Protein AF-Q7RC38-F1 (afdb_monomer_lite)

Structure (mmCIF, N/CA/C/O backbone):
data_AF-Q7RC38-F1
#
_entry.id   AF-Q7RC38-F1
#
loop_
_atom_site.group_PDB
_atom_site.id
_atom_site.type_symbol
_atom_site.label_atom_id
_atom_site.label_alt_id
_atom_site.label_comp_id
_atom_site.label_asym_id
_atom_site.label_entity_id
_atom_site.label_seq_id
_atom_site.pdbx_PDB_ins_code
_atom_site.Cartn_x
_atom_site.Cartn_y
_atom_site.Cartn_z
_atom_site.occupancy
_atom_site.B_iso_or_equiv
_atom_site.auth_seq_id
_atom_site.auth_comp_id
_atom_site.auth_asym_id
_atom_site.auth_atom_id
_atom_site.pdbx_PDB_model_num
ATOM 1 N N . MET A 1 1 ? -0.218 0.747 6.783 1.00 72.75 1 MET A N 1
ATOM 2 C CA . MET A 1 1 ? -1.487 0.120 6.347 1.00 72.75 1 MET A CA 1
ATOM 3 C C . MET A 1 1 ? -1.264 -1.201 5.621 1.00 72.75 1 MET A C 1
ATOM 5 O O . MET A 1 1 ? -1.649 -2.219 6.170 1.00 72.75 1 MET A O 1
ATOM 9 N N . ILE A 1 2 ? -0.561 -1.225 4.482 1.00 73.88 2 ILE A N 1
ATOM 10 C CA . ILE A 1 2 ? -0.362 -2.434 3.651 1.00 73.88 2 ILE A CA 1
ATOM 11 C C . ILE A 1 2 ? 0.163 -3.659 4.441 1.00 73.88 2 ILE A C 1
ATOM 13 O O . ILE A 1 2 ? -0.399 -4.748 4.350 1.00 73.88 2 ILE A O 1
ATOM 17 N N . TRP A 1 3 ? 1.205 -3.489 5.264 1.00 80.12 3 TRP A N 1
ATOM 18 C CA . TRP A 1 3 ? 1.774 -4.586 6.067 1.00 80.12 3 TRP A CA 1
ATOM 19 C C . TRP A 1 3 ? 0.766 -5.218 7.041 1.00 80.12 3 TRP A C 1
ATOM 21 O O . TRP A 1 3 ? 0.734 -6.439 7.190 1.00 80.12 3 TRP A O 1
ATOM 31 N N . LEU A 1 4 ? -0.084 -4.400 7.673 1.00 81.25 4 LEU A N 1
ATOM 32 C CA . LEU A 1 4 ? -1.081 -4.878 8.631 1.00 81.25 4 LEU A CA 1
ATOM 33 C C . LEU A 1 4 ? -2.135 -5.746 7.935 1.00 81.25 4 LEU A C 1
ATOM 35 O O . LEU A 1 4 ? -2.448 -6.818 8.441 1.00 81.25 4 LEU A O 1
ATOM 39 N N . SER A 1 5 ? -2.606 -5.354 6.745 1.00 80.81 5 SER A N 1
ATOM 40 C CA . SER A 1 5 ? -3.524 -6.184 5.948 1.00 80.81 5 SER A CA 1
ATOM 41 C C . SER A 1 5 ? -2.956 -7.565 5.681 1.00 80.81 5 SER A C 1
ATOM 43 O O . SER A 1 5 ? -3.673 -8.550 5.760 1.00 80.81 5 SER A O 1
ATOM 45 N N . CYS A 1 6 ? -1.655 -7.655 5.422 1.00 82.12 6 CYS A N 1
ATOM 46 C CA . CYS A 1 6 ? -1.008 -8.931 5.135 1.00 82.12 6 CYS A CA 1
ATOM 47 C C . CYS A 1 6 ? -0.951 -9.829 6.359 1.00 82.12 6 CYS A C 1
ATOM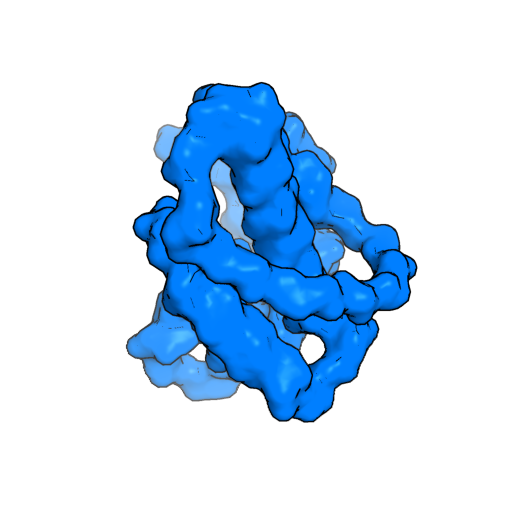 49 O O . CYS A 1 6 ? -1.139 -11.035 6.248 1.00 82.12 6 CYS A O 1
ATOM 51 N N . LYS A 1 7 ? -0.716 -9.242 7.535 1.00 83.88 7 LYS A N 1
ATOM 52 C CA . LYS A 1 7 ? -0.780 -9.973 8.801 1.00 83.88 7 LYS A CA 1
ATOM 53 C C . LYS A 1 7 ? -2.194 -10.452 9.112 1.00 83.88 7 LYS A C 1
ATOM 55 O O . LYS A 1 7 ? -2.339 -11.572 9.588 1.00 83.88 7 LYS A O 1
ATOM 60 N N . LEU A 1 8 ? -3.211 -9.648 8.806 1.00 85.44 8 LEU A N 1
ATOM 61 C CA . LEU A 1 8 ? -4.609 -10.048 8.964 1.00 85.44 8 LEU A CA 1
ATOM 62 C C . LEU A 1 8 ? -5.012 -11.132 7.958 1.00 85.44 8 LEU A C 1
ATOM 64 O O . LEU A 1 8 ? -5.698 -12.064 8.343 1.00 85.44 8 LEU A O 1
ATOM 68 N N . ASN A 1 9 ? -4.520 -11.081 6.716 1.00 84.06 9 ASN A N 1
ATOM 69 C CA . ASN A 1 9 ? -4.795 -12.100 5.694 1.00 84.06 9 ASN A CA 1
ATOM 70 C C . ASN A 1 9 ? -4.201 -13.483 6.031 1.00 84.06 9 ASN A C 1
ATOM 72 O O . ASN A 1 9 ? -4.615 -14.492 5.478 1.00 84.06 9 ASN A O 1
ATOM 76 N N . GLN A 1 10 ? -3.212 -13.541 6.930 1.00 83.69 10 GLN A N 1
ATOM 77 C CA . GLN A 1 10 ? -2.588 -14.792 7.385 1.00 83.69 10 GLN A CA 1
ATOM 78 C C . GLN A 1 10 ? -3.384 -15.505 8.486 1.00 83.69 10 GLN A C 1
ATOM 80 O O . GLN A 1 10 ? -3.024 -16.617 8.867 1.00 83.69 10 GLN A O 1
ATOM 85 N N . LYS A 1 11 ? -4.420 -14.872 9.042 1.00 81.12 11 LYS A N 1
ATOM 86 C CA . LYS A 1 11 ? -5.192 -15.396 10.170 1.00 81.12 11 LYS A CA 1
ATOM 87 C C . LYS A 1 11 ? -6.679 -15.341 9.857 1.00 81.12 11 LYS A C 1
ATOM 89 O O . LYS A 1 11 ? -7.179 -14.364 9.310 1.00 81.12 11 LYS A O 1
ATOM 94 N N . THR A 1 12 ? -7.415 -16.365 10.267 1.00 70.31 12 THR A N 1
ATOM 95 C CA . THR A 1 12 ? -8.875 -16.343 10.217 1.00 70.31 12 THR A CA 1
ATOM 96 C C . THR A 1 12 ? -9.406 -15.419 11.306 1.00 70.31 12 THR A C 1
ATOM 98 O O . THR A 1 12 ? -9.401 -15.743 12.492 1.00 70.31 12 THR A O 1
ATOM 101 N N . HIS A 1 13 ? -9.873 -14.244 10.895 1.00 74.00 13 HIS A N 1
ATOM 102 C CA . HIS A 1 13 ? -10.560 -13.301 11.765 1.00 74.00 13 HIS A CA 1
ATOM 103 C C . HIS A 1 13 ? -12.022 -13.177 11.332 1.00 74.00 13 HIS A C 1
ATOM 105 O O . HIS A 1 13 ? -12.337 -12.514 10.345 1.00 74.00 13 HIS A O 1
ATOM 111 N N . VAL A 1 14 ? -12.926 -13.820 12.077 1.00 77.81 14 VAL A N 1
ATOM 112 C CA . VAL A 1 14 ? -14.365 -13.785 11.782 1.00 77.81 14 VAL A CA 1
ATOM 113 C C . VAL A 1 14 ? -14.867 -12.336 11.808 1.00 77.81 14 VAL A C 1
ATOM 115 O O . VAL A 1 14 ? -14.711 -11.625 12.806 1.00 77.81 14 VAL A O 1
ATOM 118 N N . GLY A 1 15 ? -15.464 -11.905 10.695 1.00 80.44 15 GLY A N 1
ATOM 119 C CA . GLY A 1 15 ? -16.037 -10.567 10.529 1.00 80.44 15 GLY A CA 1
ATOM 120 C C . GLY A 1 15 ? -15.032 -9.455 10.211 1.00 80.44 15 GLY A C 1
ATOM 121 O O . GLY A 1 15 ? -15.407 -8.290 10.293 1.00 80.44 15 GLY A O 1
ATOM 122 N N . ILE A 1 16 ? -13.777 -9.776 9.873 1.00 88.50 16 ILE A N 1
ATOM 123 C CA . ILE A 1 16 ? -12.796 -8.785 9.409 1.00 88.50 16 ILE A CA 1
ATOM 124 C C . ILE A 1 16 ? -12.533 -9.010 7.924 1.00 88.50 16 ILE A C 1
ATOM 126 O O . ILE A 1 16 ? -11.825 -9.938 7.542 1.00 88.50 16 ILE A O 1
ATOM 130 N N . THR A 1 17 ? -13.098 -8.142 7.092 1.00 89.06 17 THR A N 1
ATOM 131 C CA . THR A 1 17 ? -12.951 -8.201 5.630 1.00 89.06 17 THR A CA 1
ATOM 132 C C . THR A 1 17 ? -12.066 -7.078 5.097 1.00 89.06 17 THR A C 1
ATOM 134 O O . THR A 1 17 ? -11.416 -7.230 4.062 1.00 89.06 17 THR A O 1
ATOM 137 N N . THR A 1 18 ? -11.968 -5.975 5.843 1.00 90.00 18 THR A N 1
ATOM 138 C CA . THR A 1 18 ? -11.173 -4.788 5.514 1.00 90.00 18 THR A CA 1
ATOM 139 C C . THR A 1 18 ? -10.298 -4.344 6.692 1.00 90.00 18 THR A C 1
ATOM 141 O O . THR A 1 18 ? -10.495 -4.750 7.842 1.00 90.00 18 THR A O 1
ATOM 144 N N . LEU A 1 19 ? -9.324 -3.460 6.436 1.00 86.75 19 LEU A N 1
ATOM 145 C CA . LEU A 1 19 ? -8.579 -2.805 7.521 1.00 86.75 19 LEU A CA 1
ATOM 146 C C . LEU A 1 19 ? -9.477 -1.909 8.375 1.00 86.75 19 LEU A C 1
ATOM 148 O O . LEU A 1 19 ? -9.211 -1.749 9.566 1.00 86.75 19 LEU A O 1
ATOM 152 N N . LYS A 1 20 ? -10.523 -1.330 7.777 1.00 87.44 20 LYS A N 1
ATOM 153 C CA . LYS A 1 20 ? -11.486 -0.488 8.487 1.00 87.44 20 LYS A CA 1
ATOM 154 C C . LYS A 1 20 ? -12.257 -1.283 9.539 1.00 87.44 20 LYS A C 1
ATOM 156 O O . LYS A 1 20 ? -12.442 -0.774 10.646 1.00 87.44 20 LYS A O 1
ATOM 161 N N . ASP A 1 21 ? -12.636 -2.524 9.234 1.00 89.75 21 ASP A N 1
ATOM 162 C CA . ASP A 1 21 ? -13.307 -3.415 10.190 1.00 89.75 21 ASP A CA 1
ATOM 163 C C . ASP A 1 21 ? -12.409 -3.660 11.407 1.00 89.75 21 ASP A C 1
ATOM 165 O O . ASP A 1 21 ? -12.826 -3.489 12.554 1.00 89.75 21 ASP A O 1
ATOM 169 N N . PHE A 1 22 ? -11.135 -3.985 11.152 1.00 88.12 22 PHE A N 1
ATOM 170 C CA . PHE A 1 22 ? -10.142 -4.196 12.204 1.00 88.12 22 PHE A CA 1
ATOM 171 C C . PHE A 1 22 ? -9.928 -2.932 13.043 1.00 88.1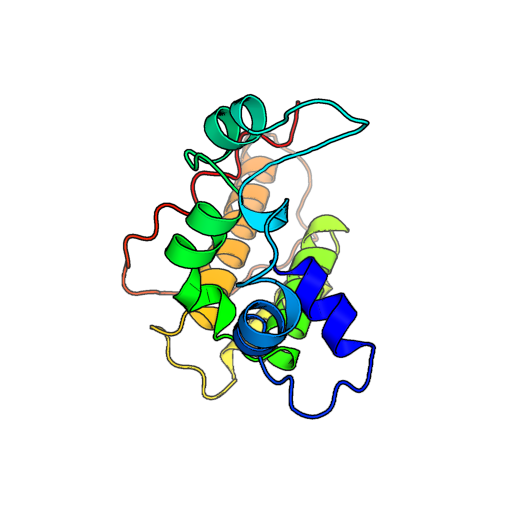2 22 PHE A C 1
ATOM 173 O O . PHE A 1 22 ? -9.983 -2.983 14.272 1.00 88.12 22 PHE A O 1
ATOM 180 N N . TYR A 1 23 ? -9.719 -1.788 12.385 1.00 84.81 23 TYR A N 1
ATOM 181 C CA . TYR A 1 23 ? -9.515 -0.510 13.057 1.00 84.81 23 TYR A CA 1
ATOM 182 C C . TYR A 1 23 ? -10.707 -0.149 13.946 1.00 84.81 23 TYR A C 1
ATOM 184 O O . TYR A 1 23 ? -10.528 0.158 15.122 1.00 84.81 23 TYR A O 1
ATOM 192 N N . THR A 1 24 ? -11.925 -0.240 13.417 1.00 87.56 24 THR A N 1
ATOM 193 C CA . THR A 1 24 ? -13.146 0.122 14.145 1.00 87.56 24 THR A CA 1
ATOM 194 C C . THR A 1 24 ? -13.361 -0.772 15.359 1.00 87.56 24 THR A C 1
ATOM 196 O O . THR A 1 24 ? -13.692 -0.272 16.431 1.00 87.56 24 THR A O 1
ATOM 199 N N . LYS A 1 25 ? -13.138 -2.082 15.209 1.00 88.50 25 LYS A N 1
ATOM 200 C CA . LYS A 1 25 ? -13.406 -3.067 16.260 1.00 88.50 25 LYS A CA 1
ATOM 201 C C . LYS A 1 25 ? -12.354 -3.078 17.369 1.00 88.50 25 LYS A C 1
ATOM 203 O O . LYS A 1 25 ? -12.712 -3.271 18.525 1.00 88.50 25 LYS A O 1
ATOM 208 N N . TYR A 1 26 ? -11.077 -2.880 17.032 1.00 84.94 26 TYR A N 1
ATOM 209 C CA . TYR A 1 26 ? -9.973 -3.106 17.976 1.00 84.94 26 TYR A CA 1
ATOM 210 C C . TYR A 1 26 ? -9.138 -1.863 18.308 1.00 84.94 26 TYR A C 1
ATOM 212 O O . TYR A 1 26 ? -8.439 -1.872 19.318 1.00 84.94 26 TYR A O 1
ATOM 220 N N . ILE A 1 27 ? -9.178 -0.803 17.492 1.00 82.38 27 ILE A N 1
ATOM 221 C CA . ILE A 1 27 ? -8.266 0.349 17.636 1.00 82.38 27 ILE A CA 1
ATOM 222 C C . ILE A 1 27 ? -9.005 1.654 17.937 1.00 82.38 27 ILE A C 1
ATOM 224 O O . ILE A 1 27 ? -8.540 2.423 18.773 1.00 82.38 27 ILE A O 1
ATOM 228 N N . LYS A 1 28 ? -10.138 1.925 17.277 1.00 82.25 28 LYS A N 1
ATOM 229 C CA . LYS A 1 28 ? -10.796 3.245 17.254 1.00 82.25 28 LYS A CA 1
ATOM 230 C C . LYS A 1 28 ? -11.049 3.843 18.642 1.00 82.25 28 LYS A C 1
ATOM 232 O O . LYS A 1 28 ? -10.878 5.045 18.823 1.00 82.25 28 LYS A O 1
ATOM 237 N N . ASN A 1 29 ? -11.430 3.005 19.604 1.00 77.50 29 ASN A N 1
ATOM 238 C CA . ASN A 1 29 ? -11.756 3.427 20.969 1.00 77.50 29 ASN A CA 1
ATOM 239 C C . ASN A 1 29 ? -10.598 3.232 21.962 1.00 77.50 29 ASN A C 1
ATOM 241 O O . ASN A 1 29 ? -10.765 3.492 23.149 1.00 77.50 29 ASN A O 1
ATOM 245 N N . ASN A 1 30 ? -9.430 2.777 21.504 1.00 73.56 30 ASN A N 1
ATOM 246 C CA . ASN A 1 30 ? -8.256 2.642 22.353 1.00 73.56 30 ASN A CA 1
ATOM 247 C C . ASN A 1 30 ? -7.554 4.008 22.491 1.00 73.56 30 ASN A C 1
ATOM 249 O O . ASN A 1 30 ? -7.188 4.638 21.492 1.00 73.56 30 ASN A O 1
ATOM 253 N N . THR A 1 31 ? -7.354 4.456 23.732 1.00 64.56 31 THR A N 1
ATOM 254 C CA . THR A 1 31 ? -6.680 5.713 24.101 1.00 64.56 31 THR A CA 1
ATOM 255 C C . THR A 1 31 ? -5.242 5.814 23.591 1.00 64.56 31 THR A C 1
ATOM 257 O O . THR A 1 31 ? -4.744 6.920 23.404 1.00 64.56 31 THR A O 1
ATOM 260 N N . ASP A 1 32 ? -4.590 4.691 23.289 1.00 65.69 32 ASP A N 1
ATOM 261 C CA . ASP A 1 32 ? -3.226 4.671 22.751 1.00 65.69 32 ASP A CA 1
ATOM 262 C C . ASP A 1 32 ? -3.153 5.070 21.264 1.00 65.69 32 ASP A C 1
ATOM 264 O O . ASP A 1 32 ? -2.076 5.346 20.739 1.00 65.69 32 ASP A O 1
ATOM 268 N N . SER A 1 33 ? -4.289 5.164 20.563 1.00 62.22 33 SER A N 1
ATOM 269 C CA . SER A 1 33 ? -4.334 5.531 19.135 1.00 62.22 33 SER A CA 1
ATOM 270 C C . SER A 1 33 ? -4.004 7.006 18.851 1.00 62.22 33 SER A C 1
ATOM 272 O O . SER A 1 33 ? -3.634 7.363 17.727 1.00 62.22 33 SER A O 1
ATOM 274 N N . THR A 1 34 ? -4.109 7.872 19.862 1.00 65.06 34 THR A N 1
ATOM 275 C CA . THR A 1 34 ? -3.807 9.309 19.765 1.00 65.06 34 THR A CA 1
ATOM 276 C C . THR A 1 34 ? -2.363 9.639 20.129 1.00 65.06 34 THR A C 1
ATOM 278 O O . THR A 1 34 ? -1.848 10.668 19.691 1.00 65.06 34 THR A O 1
ATOM 281 N N . ASN A 1 35 ? -1.686 8.763 20.875 1.00 68.00 35 ASN A N 1
ATOM 282 C CA . ASN A 1 35 ? -0.359 9.017 21.417 1.00 68.00 35 ASN A CA 1
ATOM 283 C C . ASN A 1 35 ? 0.672 8.082 20.780 1.00 68.00 35 ASN A C 1
ATOM 285 O O . ASN A 1 35 ? 0.689 6.880 21.017 1.00 68.00 35 ASN A O 1
ATOM 289 N N . CYS A 1 36 ? 1.580 8.646 19.984 1.00 73.12 36 CYS A N 1
ATOM 290 C CA . CYS A 1 36 ? 2.702 7.898 19.429 1.00 73.12 36 CYS A CA 1
ATOM 291 C C . CYS A 1 36 ? 3.745 7.670 20.532 1.00 73.12 36 CYS A C 1
ATOM 293 O O . CYS A 1 36 ? 4.331 8.641 21.012 1.00 73.12 36 CYS A O 1
ATOM 295 N N . LYS A 1 37 ? 4.013 6.411 20.905 1.00 77.75 37 LYS A N 1
ATOM 296 C CA . LYS A 1 37 ? 5.134 6.043 21.785 1.00 77.75 37 LYS A CA 1
ATOM 297 C C . LYS A 1 37 ? 6.073 5.060 21.088 1.00 77.75 37 LYS A C 1
ATOM 299 O O . LYS A 1 37 ? 5.629 4.030 20.588 1.00 77.75 37 LYS A O 1
ATOM 304 N N . LYS A 1 38 ? 7.369 5.365 21.081 1.00 76.19 38 LYS A N 1
ATOM 305 C CA . LYS A 1 38 ? 8.443 4.474 20.634 1.00 76.19 38 LYS A CA 1
ATOM 306 C C . LYS A 1 38 ? 9.484 4.400 21.744 1.00 76.19 38 LYS A C 1
ATOM 308 O O . LYS A 1 38 ? 10.013 5.433 22.133 1.00 76.19 38 LYS A O 1
ATOM 313 N N . ASP A 1 39 ? 9.714 3.203 22.280 1.00 80.81 39 ASP A N 1
ATOM 314 C CA . ASP A 1 39 ? 10.671 2.963 23.372 1.00 80.81 39 ASP A CA 1
ATOM 315 C C . ASP A 1 39 ? 10.422 3.873 24.597 1.00 80.81 39 ASP A C 1
ATOM 317 O O . ASP A 1 39 ? 11.337 4.416 25.206 1.00 80.81 39 ASP A O 1
ATOM 321 N N . GLY A 1 40 ? 9.143 4.108 24.918 1.00 79.69 40 GLY A N 1
ATOM 322 C CA . GLY A 1 40 ? 8.714 5.006 25.999 1.00 79.69 40 GLY A CA 1
ATOM 323 C C . GLY A 1 40 ? 8.726 6.502 25.653 1.00 79.69 40 GLY A C 1
ATOM 324 O O . GLY A 1 40 ? 8.131 7.292 26.384 1.00 79.69 40 GLY A O 1
ATOM 325 N N . MET A 1 41 ? 9.315 6.903 24.521 1.00 79.62 41 MET A N 1
ATOM 326 C CA . MET A 1 41 ? 9.380 8.299 24.078 1.00 79.62 41 MET A CA 1
ATOM 327 C C . MET A 1 41 ? 8.219 8.682 23.161 1.00 79.62 41 MET A C 1
ATOM 329 O O . MET A 1 41 ? 7.783 7.902 22.314 1.00 79.62 41 MET A O 1
ATOM 333 N N . ASN A 1 42 ? 7.746 9.922 23.291 1.00 82.12 42 ASN A N 1
ATOM 334 C CA . ASN A 1 42 ? 6.741 10.490 22.397 1.00 82.12 42 ASN A CA 1
ATOM 335 C C . ASN A 1 42 ? 7.315 10.641 20.975 1.00 82.12 42 ASN A C 1
ATOM 337 O O . ASN A 1 42 ? 8.314 11.329 20.777 1.00 82.12 42 ASN A O 1
ATOM 341 N N . CYS A 1 43 ? 6.667 10.026 19.986 1.00 81.62 43 CYS A N 1
ATOM 342 C CA . CYS A 1 43 ? 7.076 10.080 18.580 1.00 81.62 43 CYS A CA 1
ATOM 343 C C . CYS A 1 43 ? 6.155 10.920 17.679 1.00 81.62 43 CYS A C 1
ATOM 345 O O . CYS A 1 43 ? 6.311 10.911 16.455 1.00 81.62 43 CYS A O 1
ATOM 347 N N . SER A 1 44 ? 5.219 11.681 18.252 1.00 82.38 44 SER A N 1
ATOM 348 C CA . SER A 1 44 ? 4.261 12.498 17.497 1.00 82.38 44 SER A CA 1
ATOM 349 C C . SER A 1 44 ? 4.948 13.589 16.669 1.00 82.38 44 SER A C 1
ATOM 351 O O . SER A 1 44 ? 4.517 13.878 15.555 1.00 82.38 44 SER A O 1
ATOM 353 N N . SER A 1 45 ? 6.058 14.157 17.153 1.00 82.69 45 SER A N 1
ATOM 354 C CA . SER A 1 45 ? 6.856 15.138 16.400 1.00 82.69 45 SER A CA 1
ATOM 355 C C . SER A 1 45 ? 7.493 14.520 15.151 1.00 82.69 45 SER A C 1
ATOM 357 O O . SER A 1 45 ? 7.387 15.075 14.059 1.00 82.69 45 SER A O 1
ATOM 359 N N . THR A 1 46 ? 8.097 13.334 15.277 1.00 83.75 46 THR A N 1
ATOM 360 C CA . THR A 1 46 ? 8.672 12.595 14.144 1.00 83.75 46 THR A CA 1
ATOM 361 C C . THR A 1 46 ? 7.603 12.200 13.133 1.00 83.75 46 THR A C 1
ATOM 363 O O . THR A 1 46 ? 7.819 12.350 11.929 1.00 83.75 46 THR A O 1
ATOM 366 N N . LEU A 1 47 ? 6.447 11.724 13.607 1.00 82.62 47 LEU A N 1
ATOM 367 C CA . LEU A 1 47 ? 5.314 11.393 12.747 1.00 82.62 47 LEU A CA 1
ATOM 368 C C . LEU A 1 47 ? 4.867 12.620 11.949 1.00 82.62 47 LEU A C 1
ATOM 370 O O . LEU A 1 47 ? 4.795 12.552 10.719 1.00 82.62 47 LEU A O 1
ATOM 374 N N . LYS A 1 48 ? 4.647 13.748 12.629 1.00 85.00 48 LYS A N 1
ATOM 375 C CA . LYS A 1 48 ? 4.239 15.005 11.998 1.00 85.00 48 LYS A CA 1
ATOM 376 C C . LYS A 1 48 ? 5.260 15.486 10.974 1.00 85.00 48 LYS A C 1
ATOM 378 O O . LYS A 1 48 ? 4.872 15.837 9.867 1.00 85.00 48 LYS A O 1
ATOM 383 N N . ASN A 1 49 ? 6.552 15.429 11.287 1.00 84.75 49 ASN A N 1
ATOM 384 C CA . 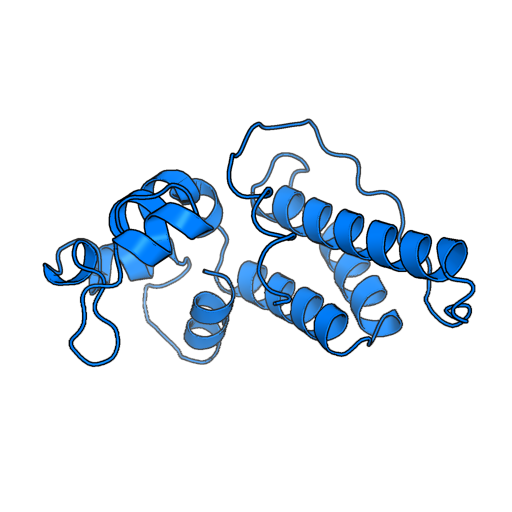ASN A 1 49 ? 7.602 15.855 10.358 1.00 84.75 49 ASN A CA 1
ATOM 385 C C . ASN A 1 49 ? 7.672 14.974 9.102 1.00 84.75 49 ASN A C 1
ATOM 387 O O . ASN A 1 49 ? 7.919 15.483 8.013 1.00 84.75 49 ASN A O 1
ATOM 391 N N . LYS A 1 50 ? 7.450 13.658 9.233 1.00 82.00 50 LYS A N 1
ATOM 392 C CA . LYS A 1 50 ? 7.531 12.721 8.098 1.00 82.00 50 LYS A CA 1
ATOM 393 C C . LYS A 1 50 ? 6.260 12.656 7.257 1.00 82.00 50 LYS A C 1
ATOM 395 O O . LYS A 1 50 ? 6.335 12.362 6.069 1.00 82.00 50 LYS A O 1
ATOM 400 N N . THR A 1 51 ? 5.103 12.858 7.878 1.00 78.94 51 THR A N 1
ATOM 401 C CA . THR A 1 51 ? 3.806 12.543 7.260 1.00 78.94 51 THR A CA 1
ATO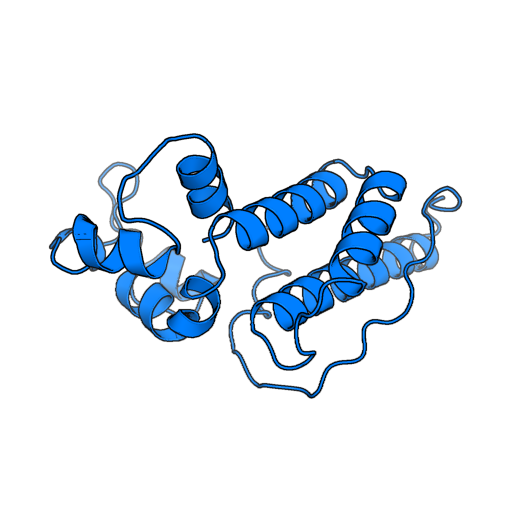M 402 C C . THR A 1 51 ? 2.850 13.731 7.198 1.00 78.94 51 THR A C 1
ATOM 404 O O . THR A 1 51 ? 1.915 13.713 6.408 1.00 78.94 51 THR A O 1
ATOM 407 N N . GLY A 1 52 ? 3.077 14.767 8.006 1.00 86.25 52 GLY A N 1
ATOM 408 C CA . GLY A 1 52 ? 2.180 15.911 8.174 1.00 86.25 52 GLY A CA 1
ATOM 409 C C . GLY A 1 52 ? 1.087 15.715 9.229 1.00 86.25 52 GLY A C 1
ATOM 410 O O . GLY A 1 52 ? 0.468 16.699 9.623 1.00 86.25 52 GLY A O 1
ATOM 411 N N . TYR A 1 53 ? 0.877 14.493 9.727 1.00 84.75 53 TYR A N 1
ATOM 412 C CA . TYR A 1 53 ? -0.205 14.172 10.664 1.00 84.75 53 TYR A CA 1
ATOM 413 C C . TYR A 1 53 ? 0.255 14.233 12.122 1.00 84.75 53 TYR A C 1
ATOM 415 O O . TYR A 1 53 ? 1.375 13.841 12.454 1.00 84.75 53 TYR A O 1
ATOM 423 N N . LYS A 1 54 ? -0.611 14.711 13.018 1.00 82.38 54 LYS A N 1
ATOM 424 C CA . LYS A 1 54 ? -0.290 14.905 14.442 1.00 82.38 54 LYS A CA 1
ATOM 425 C C . LYS A 1 54 ? -0.214 13.583 15.197 1.00 82.38 54 LYS A C 1
ATOM 427 O O . LYS A 1 54 ? 0.547 13.472 16.155 1.00 82.38 54 LYS A O 1
ATOM 432 N N . ASN A 1 55 ? -1.013 12.600 14.793 1.00 79.94 55 ASN A N 1
ATOM 433 C CA . ASN A 1 55 ? -1.071 11.278 15.405 1.00 79.94 55 ASN A CA 1
ATOM 434 C C . ASN A 1 55 ? -1.543 10.214 14.401 1.00 79.94 55 ASN A C 1
ATOM 436 O O . ASN A 1 55 ? -1.929 10.518 13.269 1.00 79.94 55 ASN A O 1
ATOM 440 N N . PHE A 1 56 ? -1.481 8.947 14.816 1.00 77.88 56 PHE A N 1
ATOM 441 C CA . PHE A 1 56 ? -1.883 7.826 13.969 1.00 77.88 56 PHE A CA 1
ATOM 442 C C . PHE A 1 56 ? -3.379 7.818 13.676 1.00 77.88 56 PHE A C 1
ATOM 444 O O . PHE A 1 56 ? -3.760 7.424 12.580 1.00 77.88 56 PHE A O 1
ATOM 451 N N . LYS A 1 57 ? -4.216 8.265 14.617 1.00 81.19 57 LYS A N 1
ATOM 452 C CA . LYS A 1 57 ? -5.658 8.392 14.399 1.00 81.19 57 LYS A CA 1
ATOM 453 C C . LYS A 1 57 ? -5.971 9.331 13.229 1.00 81.19 57 LYS A C 1
ATOM 455 O O . LYS A 1 57 ? -6.648 8.906 12.304 1.00 81.19 57 LYS A O 1
ATOM 460 N N . GLU A 1 58 ? -5.404 10.535 13.218 1.00 84.62 58 GLU A N 1
ATOM 461 C CA . GLU A 1 58 ? -5.574 11.509 12.130 1.00 84.62 58 GLU A CA 1
ATOM 462 C C . GLU A 1 58 ? -5.067 10.948 10.796 1.00 84.62 58 GLU A C 1
ATOM 464 O O . GLU A 1 58 ? -5.763 11.026 9.789 1.00 84.62 58 GLU A O 1
ATOM 469 N N . PHE A 1 59 ? -3.889 10.306 10.793 1.00 82.44 59 PHE A N 1
ATOM 470 C CA . PHE A 1 59 ? -3.375 9.623 9.601 1.00 82.44 59 PHE A CA 1
ATOM 471 C C . PHE A 1 59 ? -4.371 8.583 9.079 1.00 82.44 59 PHE A C 1
ATOM 473 O O . PHE A 1 59 ? -4.618 8.514 7.881 1.00 82.44 59 PHE A O 1
ATOM 480 N N . ILE A 1 60 ? -4.936 7.767 9.966 1.00 80.06 60 ILE A N 1
ATOM 481 C CA . ILE A 1 60 ? -5.871 6.703 9.612 1.00 80.06 60 ILE A CA 1
ATOM 482 C C . ILE A 1 60 ? -7.176 7.279 9.047 1.00 80.06 60 ILE A C 1
ATOM 484 O O . ILE A 1 60 ? -7.610 6.835 7.987 1.00 80.06 60 ILE A O 1
ATOM 488 N N . GLU A 1 61 ? -7.772 8.266 9.716 1.00 81.94 61 GLU A N 1
ATOM 489 C CA . GLU A 1 61 ? -9.030 8.907 9.306 1.00 81.94 61 GLU A CA 1
ATOM 490 C C . GLU A 1 61 ? -8.890 9.595 7.936 1.00 81.94 61 GLU A C 1
ATOM 492 O O . GLU A 1 61 ? -9.704 9.375 7.044 1.00 81.94 61 GLU A O 1
ATOM 497 N N . GLU A 1 62 ? -7.790 10.312 7.701 1.00 83.50 62 GLU A N 1
ATOM 498 C CA . GLU A 1 62 ? -7.480 10.950 6.408 1.00 83.50 62 GLU A CA 1
ATOM 499 C C . GLU A 1 62 ? -7.178 9.941 5.283 1.00 83.50 62 GLU A C 1
ATOM 501 O O . GLU A 1 62 ? -7.221 10.271 4.097 1.00 83.50 62 GLU A O 1
ATOM 506 N N . ASN A 1 63 ? -6.867 8.693 5.640 1.00 79.25 63 ASN A N 1
ATOM 507 C CA . ASN A 1 63 ? -6.564 7.602 4.713 1.00 79.25 63 ASN A CA 1
ATOM 508 C C . ASN A 1 63 ? -7.663 6.529 4.689 1.00 79.25 63 ASN A C 1
ATOM 510 O O . ASN A 1 63 ? -7.419 5.402 4.244 1.00 79.25 63 ASN A O 1
ATOM 514 N N . GLU A 1 64 ? -8.876 6.854 5.142 1.00 82.25 64 GLU A N 1
ATOM 515 C CA . GLU A 1 64 ? -9.968 5.888 5.285 1.00 82.25 64 GLU A CA 1
ATOM 516 C C . GLU A 1 64 ? -10.300 5.160 3.976 1.00 82.25 64 GLU A C 1
ATOM 518 O O . GLU A 1 64 ? -10.524 3.949 3.979 1.00 82.25 64 GLU A O 1
ATOM 523 N N . CYS A 1 65 ? -10.236 5.847 2.832 1.00 81.50 65 CYS A N 1
ATOM 524 C CA . CYS A 1 65 ? -10.476 5.229 1.526 1.00 81.50 65 CYS A CA 1
ATOM 525 C C . CYS A 1 65 ? -9.542 4.038 1.248 1.00 81.50 65 CYS A C 1
ATOM 527 O O . CYS A 1 65 ? -9.971 3.050 0.656 1.00 81.50 65 CYS A O 1
ATOM 529 N N . LEU A 1 66 ? -8.284 4.095 1.705 1.00 82.06 66 LEU A N 1
ATOM 530 C CA . LEU A 1 66 ? -7.327 2.992 1.562 1.00 82.06 66 LEU A CA 1
ATOM 531 C C . LEU A 1 66 ? -7.630 1.835 2.524 1.00 82.06 66 LEU A C 1
ATOM 533 O O . LEU A 1 66 ? -7.238 0.700 2.261 1.00 82.06 66 LEU A O 1
ATOM 537 N N . MET A 1 67 ? -8.320 2.102 3.636 1.00 82.06 67 MET A N 1
ATOM 538 C CA . MET A 1 67 ? -8.716 1.071 4.599 1.00 82.06 67 MET A CA 1
ATOM 539 C C . MET A 1 67 ? -9.896 0.226 4.140 1.00 82.06 67 MET A C 1
ATOM 541 O O . MET A 1 67 ? -10.033 -0.903 4.607 1.00 82.06 67 MET A O 1
ATOM 545 N N . ASN A 1 68 ? -10.723 0.772 3.250 1.00 85.44 68 ASN A N 1
ATOM 546 C CA . ASN A 1 68 ? -11.885 0.088 2.684 1.00 85.44 68 ASN A CA 1
ATOM 547 C C . ASN A 1 68 ? -11.505 -0.967 1.637 1.00 85.44 68 ASN A C 1
ATOM 549 O O . ASN A 1 68 ? -12.361 -1.737 1.214 1.00 85.44 68 ASN A O 1
ATOM 553 N N . ILE A 1 69 ? -10.239 -1.013 1.207 1.00 86.38 69 ILE A N 1
ATOM 554 C CA . ILE A 1 69 ? -9.746 -2.068 0.320 1.00 86.38 69 ILE A CA 1
ATOM 555 C C . ILE A 1 69 ? -9.831 -3.406 1.069 1.00 86.38 69 ILE A C 1
ATOM 557 O O . ILE A 1 69 ? -9.379 -3.515 2.215 1.00 86.38 69 ILE A O 1
ATOM 561 N N . GLY A 1 70 ? -10.390 -4.426 0.412 1.00 88.06 70 GLY A N 1
ATOM 562 C CA . GLY A 1 70 ? -10.477 -5.776 0.960 1.00 88.06 70 GLY A CA 1
ATOM 563 C C . GLY A 1 70 ? -9.103 -6.305 1.375 1.00 88.06 70 GLY A C 1
ATOM 564 O O . GLY A 1 70 ? -8.098 -6.062 0.705 1.00 88.06 70 GLY A O 1
ATOM 565 N N . ILE A 1 71 ? -9.038 -7.040 2.487 1.00 88.12 71 ILE A N 1
ATOM 566 C CA . ILE A 1 71 ? -7.778 -7.575 3.031 1.00 88.12 71 ILE A CA 1
ATOM 567 C C . ILE A 1 71 ? -7.038 -8.433 1.997 1.00 88.12 71 ILE A C 1
ATOM 569 O O . ILE A 1 71 ? -5.815 -8.325 1.886 1.00 88.12 71 ILE A O 1
ATOM 573 N N . ASN A 1 72 ? -7.771 -9.220 1.206 1.00 85.38 72 ASN A N 1
ATOM 574 C CA . ASN A 1 72 ? -7.202 -10.032 0.134 1.00 85.38 72 ASN A CA 1
ATOM 575 C C . ASN A 1 72 ? -6.561 -9.166 -0.966 1.00 85.38 72 ASN A C 1
ATOM 577 O O . ASN A 1 72 ? -5.401 -9.362 -1.327 1.00 85.38 72 ASN A O 1
ATOM 581 N N . ASP A 1 73 ? -7.274 -8.143 -1.436 1.00 86.94 73 ASP A N 1
ATOM 582 C CA . ASP A 1 73 ? -6.776 -7.227 -2.465 1.00 86.94 73 ASP A CA 1
ATOM 583 C C . ASP A 1 73 ? -5.559 -6.437 -1.970 1.00 86.94 73 ASP A C 1
ATOM 585 O O . ASP A 1 73 ? -4.544 -6.316 -2.660 1.00 86.94 73 ASP A O 1
ATOM 589 N N . MET A 1 74 ? -5.607 -5.963 -0.728 1.00 86.69 74 MET A N 1
ATOM 590 C CA . MET A 1 74 ? -4.494 -5.259 -0.098 1.00 86.69 74 MET A CA 1
ATOM 591 C C . MET A 1 74 ? -3.284 -6.182 0.128 1.00 86.69 74 MET A C 1
ATOM 593 O O . MET A 1 74 ? -2.136 -5.746 0.004 1.00 86.69 74 MET A O 1
ATOM 597 N N . SER A 1 75 ? -3.517 -7.472 0.392 1.00 84.94 75 SER A N 1
ATOM 598 C CA . SER A 1 75 ? -2.468 -8.497 0.439 1.00 84.94 75 SER A CA 1
ATOM 599 C C . SER A 1 75 ? -1.829 -8.731 -0.934 1.00 84.94 75 SER A C 1
ATOM 601 O O . SER A 1 75 ? -0.608 -8.868 -1.031 1.00 84.94 75 SER A O 1
ATOM 603 N N . ASN A 1 76 ? -2.615 -8.721 -2.012 1.00 85.25 76 ASN A N 1
ATOM 604 C CA . ASN A 1 76 ? -2.093 -8.816 -3.378 1.00 85.25 76 ASN A CA 1
ATOM 605 C C . ASN A 1 76 ? -1.224 -7.600 -3.737 1.00 85.25 76 ASN A C 1
ATOM 607 O O . ASN A 1 76 ? -0.120 -7.762 -4.264 1.00 85.25 76 ASN A O 1
ATOM 611 N N . LEU A 1 77 ? -1.658 -6.392 -3.360 1.00 86.38 77 LEU A N 1
ATOM 612 C CA . LEU A 1 77 ? -0.868 -5.162 -3.505 1.00 86.38 77 LEU A CA 1
ATOM 613 C C . LEU A 1 77 ? 0.455 -5.225 -2.741 1.00 86.38 77 LEU A C 1
ATOM 615 O O . LEU A 1 77 ? 1.499 -4.866 -3.284 1.00 86.38 77 LEU A O 1
ATOM 619 N N . TYR A 1 78 ? 0.448 -5.718 -1.501 1.00 86.06 78 TYR A N 1
ATOM 620 C CA . TYR A 1 78 ? 1.688 -5.925 -0.755 1.00 86.06 78 TYR A CA 1
ATOM 621 C C . TYR A 1 78 ? 2.612 -6.926 -1.428 1.00 86.06 78 TYR A C 1
ATOM 623 O O . TYR A 1 78 ? 3.820 -6.723 -1.454 1.00 86.06 78 TYR A O 1
ATOM 631 N N . SER A 1 79 ? 2.054 -8.010 -1.964 1.00 86.75 79 SER A N 1
ATOM 632 C CA . SER A 1 79 ? 2.820 -9.022 -2.680 1.00 86.75 79 SER A CA 1
ATOM 633 C C . SER A 1 79 ? 3.534 -8.410 -3.890 1.00 86.75 79 SER A C 1
ATOM 635 O O . SER A 1 79 ? 4.711 -8.699 -4.107 1.00 86.75 79 SER A O 1
ATOM 637 N N . ALA A 1 80 ? 2.867 -7.515 -4.629 1.00 87.19 80 ALA A N 1
ATOM 638 C CA . ALA A 1 80 ? 3.484 -6.743 -5.707 1.00 87.19 80 ALA A CA 1
ATOM 639 C C . ALA A 1 80 ? 4.565 -5.787 -5.175 1.00 87.19 80 ALA A C 1
ATOM 641 O O . ALA A 1 80 ? 5.710 -5.842 -5.620 1.00 87.19 80 ALA A O 1
ATOM 642 N N . PHE A 1 81 ? 4.246 -4.974 -4.165 1.00 85.88 81 PHE A N 1
ATOM 643 C CA . PHE A 1 81 ? 5.202 -4.060 -3.532 1.00 85.88 81 PHE A CA 1
ATOM 644 C C . PHE A 1 81 ? 6.455 -4.781 -3.008 1.00 85.88 81 PHE A C 1
ATOM 646 O O . PHE A 1 81 ? 7.574 -4.315 -3.199 1.00 85.88 81 PHE A O 1
ATOM 653 N N . LYS A 1 82 ? 6.297 -5.957 -2.397 1.00 85.69 82 LYS A N 1
ATOM 654 C CA . LYS A 1 82 ? 7.408 -6.774 -1.905 1.00 85.69 82 LYS A CA 1
ATOM 655 C C . LYS A 1 82 ? 8.303 -7.253 -3.048 1.00 85.69 82 LYS A C 1
ATOM 657 O O . LYS A 1 82 ? 9.522 -7.197 -2.910 1.00 85.69 82 LYS A O 1
ATOM 662 N N . SER A 1 83 ? 7.727 -7.682 -4.174 1.00 86.94 83 SER A N 1
ATOM 663 C CA . SER A 1 83 ? 8.505 -8.034 -5.370 1.00 86.94 83 SER A CA 1
ATOM 664 C C . SER A 1 83 ? 9.302 -6.837 -5.893 1.00 86.94 83 SER A C 1
ATOM 666 O O . SER A 1 83 ? 10.462 -7.005 -6.260 1.00 86.94 83 SER A O 1
ATOM 668 N N . LEU A 1 84 ? 8.731 -5.627 -5.838 1.00 83.00 84 LEU A N 1
ATOM 669 C CA . LEU A 1 84 ? 9.444 -4.393 -6.174 1.00 83.00 84 LEU A CA 1
ATOM 670 C C . LEU A 1 84 ? 10.620 -4.127 -5.217 1.00 83.00 84 LEU A C 1
ATOM 672 O O . LEU A 1 84 ? 11.730 -3.869 -5.676 1.00 83.00 84 LEU A O 1
ATOM 676 N N . CYS A 1 85 ? 10.416 -4.243 -3.900 1.00 80.69 85 CYS A N 1
ATOM 677 C CA . CYS A 1 85 ? 11.484 -4.070 -2.905 1.00 80.69 85 CYS A CA 1
ATOM 678 C C . CYS A 1 85 ? 12.611 -5.103 -3.040 1.00 80.69 85 CYS A C 1
ATOM 680 O O . CYS A 1 85 ? 13.771 -4.767 -2.824 1.00 80.69 85 CYS A O 1
ATOM 682 N N . ASN A 1 86 ? 12.273 -6.337 -3.414 1.00 80.62 86 ASN A N 1
ATOM 683 C CA . ASN A 1 86 ? 13.234 -7.413 -3.653 1.00 80.62 86 ASN A CA 1
ATOM 684 C C . ASN A 1 86 ? 13.896 -7.331 -5.039 1.00 80.62 86 ASN A C 1
ATOM 686 O O . ASN A 1 86 ? 14.624 -8.246 -5.413 1.00 80.62 86 ASN A O 1
ATOM 690 N N . ILE A 1 87 ? 13.625 -6.273 -5.817 1.00 78.19 87 ILE A N 1
ATOM 691 C CA . ILE A 1 87 ? 14.170 -6.065 -7.168 1.00 78.19 87 ILE A CA 1
ATOM 692 C C . ILE A 1 87 ? 13.767 -7.211 -8.127 1.00 78.19 87 ILE A C 1
ATOM 694 O O . ILE A 1 87 ? 14.345 -7.407 -9.192 1.00 78.19 87 ILE A O 1
ATOM 698 N N . ASN A 1 88 ? 12.702 -7.956 -7.807 1.00 85.12 88 ASN A N 1
ATOM 699 C CA . ASN A 1 88 ? 12.145 -8.975 -8.692 1.00 85.12 88 ASN A CA 1
ATOM 700 C C . ASN A 1 88 ? 11.168 -8.331 -9.682 1.00 85.12 88 ASN A C 1
ATOM 702 O O . ASN A 1 88 ? 9.945 -8.455 -9.578 1.00 85.12 88 ASN A O 1
ATOM 706 N N . ALA A 1 89 ? 11.730 -7.603 -10.645 1.00 86.25 89 ALA A N 1
ATOM 707 C CA . ALA A 1 89 ? 10.972 -6.813 -11.605 1.00 86.25 89 ALA A CA 1
ATOM 708 C C . ALA A 1 89 ? 10.011 -7.649 -12.469 1.00 86.25 89 ALA A C 1
ATOM 710 O O . ALA A 1 89 ? 8.898 -7.211 -12.755 1.00 86.25 89 ALA A O 1
ATOM 711 N N . LYS A 1 90 ? 10.408 -8.873 -12.843 1.00 89.31 90 LYS A N 1
ATOM 712 C CA . LYS A 1 90 ? 9.555 -9.804 -13.603 1.00 89.31 90 LYS A CA 1
ATOM 713 C C . LYS A 1 90 ? 8.310 -10.197 -12.819 1.00 89.31 90 LYS A C 1
ATOM 715 O O . LYS A 1 90 ? 7.202 -10.154 -13.349 1.00 89.31 90 LYS A O 1
ATOM 720 N N . GLU A 1 91 ? 8.479 -10.532 -11.544 1.00 90.56 91 GLU A N 1
ATOM 721 C CA . GLU A 1 91 ? 7.356 -10.869 -10.671 1.00 90.56 91 GLU A CA 1
ATOM 722 C C . GLU A 1 91 ? 6.468 -9.651 -10.384 1.00 90.56 91 GLU A C 1
ATOM 724 O O . GLU A 1 91 ? 5.244 -9.781 -10.373 1.00 90.56 91 GLU A O 1
ATOM 729 N N . PHE A 1 92 ? 7.064 -8.467 -10.205 1.00 90.31 92 PHE A N 1
ATOM 730 C CA . PHE A 1 92 ? 6.313 -7.222 -10.048 1.00 90.31 92 PHE A CA 1
ATOM 731 C C . PHE A 1 92 ? 5.407 -6.947 -11.255 1.00 90.31 92 PHE A C 1
ATOM 733 O O . PHE A 1 92 ? 4.203 -6.773 -11.071 1.00 90.31 92 PHE A O 1
ATOM 740 N N . VAL A 1 93 ? 5.953 -6.971 -12.480 1.00 89.81 93 VAL A N 1
ATOM 741 C CA . VAL A 1 93 ? 5.173 -6.726 -13.707 1.00 89.81 93 VAL A CA 1
ATOM 742 C C . VAL A 1 93 ? 4.035 -7.733 -13.841 1.00 89.81 93 VAL A C 1
ATOM 744 O O . VAL A 1 93 ? 2.890 -7.319 -14.006 1.00 89.81 93 VAL A O 1
ATOM 747 N N . LYS A 1 94 ? 4.316 -9.029 -13.647 1.00 90.00 94 LYS A N 1
ATOM 748 C CA . LYS A 1 94 ? 3.294 -10.084 -13.689 1.00 90.00 94 LYS A CA 1
ATOM 749 C C . LYS A 1 94 ? 2.152 -9.819 -12.705 1.00 90.00 94 LYS A C 1
ATOM 751 O O . LYS A 1 94 ? 0.985 -9.929 -13.069 1.00 90.00 94 LYS A O 1
ATOM 756 N N . LYS A 1 95 ? 2.465 -9.464 -11.453 1.00 88.69 95 LYS A N 1
ATOM 757 C CA . LYS A 1 95 ? 1.439 -9.164 -10.440 1.00 88.69 95 LYS A CA 1
ATOM 758 C C . LYS A 1 95 ? 0.628 -7.931 -10.814 1.00 88.69 95 LYS A C 1
ATOM 760 O O . LYS A 1 95 ? -0.589 -7.951 -10.689 1.00 88.69 95 LYS A O 1
ATOM 765 N N . CYS A 1 96 ? 1.282 -6.880 -11.302 1.00 86.19 96 CYS A N 1
ATOM 766 C CA . CYS A 1 96 ? 0.585 -5.677 -11.729 1.00 86.19 96 CYS A CA 1
ATOM 767 C C . CYS A 1 96 ? -0.336 -5.901 -12.930 1.00 86.19 96 CYS A C 1
ATOM 769 O O . CYS A 1 96 ? -1.359 -5.232 -13.014 1.00 86.19 96 CYS A O 1
ATOM 771 N N . GLU A 1 97 ? 0.016 -6.787 -13.861 1.00 85.19 97 GLU A N 1
ATOM 772 C CA . GLU A 1 97 ? -0.843 -7.151 -14.994 1.00 85.19 97 GLU A CA 1
ATOM 773 C C . GLU A 1 97 ? -2.071 -7.934 -14.534 1.00 85.19 97 GLU A C 1
ATOM 775 O O . GLU A 1 97 ? -3.186 -7.504 -14.811 1.00 85.19 97 GLU A O 1
ATOM 780 N N . LEU A 1 98 ? -1.888 -8.966 -13.706 1.00 84.44 98 LEU A N 1
ATOM 781 C CA . LEU A 1 98 ? -3.003 -9.722 -13.118 1.00 84.44 98 LEU A CA 1
ATOM 782 C C . LEU A 1 98 ? -3.965 -8.826 -12.324 1.00 84.44 98 LEU A C 1
ATOM 784 O O . LEU A 1 98 ? -5.178 -9.008 -12.356 1.00 84.44 98 LEU A O 1
ATOM 788 N N . SER A 1 99 ? -3.429 -7.823 -11.627 1.00 80.06 99 SER A N 1
ATOM 789 C CA . SER A 1 99 ? -4.232 -6.832 -10.914 1.00 80.06 99 SER A CA 1
ATOM 790 C C . SER A 1 99 ? -5.079 -5.943 -11.836 1.00 80.06 99 SER A C 1
ATOM 792 O O . SER A 1 99 ? -6.102 -5.433 -11.384 1.00 80.06 99 SER A O 1
ATOM 794 N N . LYS A 1 100 ? -4.688 -5.730 -13.102 1.00 73.25 100 LYS A N 1
ATOM 795 C CA . LYS A 1 100 ? -5.448 -4.911 -14.071 1.00 73.25 100 LYS A CA 1
ATOM 796 C C . LYS A 1 100 ? -6.635 -5.652 -14.671 1.00 73.25 100 LYS A C 1
ATOM 798 O O . LYS A 1 100 ? -7.626 -5.003 -14.982 1.00 73.25 100 LYS A O 1
ATOM 803 N N . ASP A 1 101 ? -6.523 -6.969 -14.813 1.00 67.94 101 ASP A N 1
ATOM 804 C CA . ASP A 1 101 ? -7.570 -7.819 -15.395 1.00 67.94 101 ASP A CA 1
ATOM 805 C C . ASP A 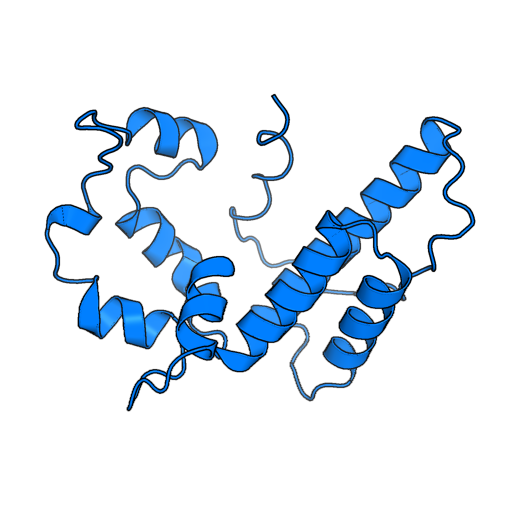1 101 ? -8.730 -8.082 -14.420 1.00 67.94 101 ASP A C 1
ATOM 807 O O . ASP A 1 101 ? -9.746 -8.677 -14.773 1.00 67.94 101 ASP A O 1
ATOM 811 N N . SER A 1 102 ? -8.597 -7.625 -13.174 1.00 67.50 102 SER A N 1
ATOM 812 C CA . SER A 1 102 ? -9.682 -7.639 -12.200 1.00 67.50 102 SER A CA 1
ATOM 813 C C . SER A 1 102 ? -10.780 -6.630 -12.577 1.00 67.50 102 SER A C 1
ATOM 815 O O . SER A 1 102 ? -10.499 -5.570 -13.133 1.00 67.50 102 SER A O 1
ATOM 817 N N . ASN A 1 103 ? -12.039 -6.907 -12.213 1.00 64.88 103 ASN A N 1
ATOM 818 C CA . ASN A 1 103 ? -13.200 -6.014 -12.415 1.00 64.88 103 ASN A CA 1
ATOM 819 C C . ASN A 1 103 ? -13.140 -4.704 -11.586 1.00 64.88 103 ASN A C 1
ATOM 821 O O . ASN A 1 103 ? -14.165 -4.108 -11.252 1.00 64.88 103 ASN A O 1
ATOM 825 N N . ILE A 1 104 ? -11.945 -4.259 -11.198 1.00 71.06 104 ILE A N 1
ATOM 826 C CA . ILE A 1 104 ? -11.717 -3.107 -10.341 1.00 71.06 104 ILE A CA 1
ATOM 827 C C . ILE A 1 104 ? -11.783 -1.824 -11.175 1.00 71.06 104 ILE A C 1
ATOM 829 O O . ILE A 1 104 ? -11.083 -1.648 -12.173 1.00 71.06 104 ILE A O 1
ATOM 833 N N . THR A 1 105 ? -12.611 -0.877 -10.737 1.00 75.94 105 THR A N 1
ATOM 834 C CA . THR A 1 105 ? -12.758 0.415 -11.410 1.00 75.94 105 THR A CA 1
ATOM 835 C C . THR A 1 105 ? -11.473 1.245 -11.301 1.00 75.94 105 THR A C 1
ATOM 837 O O . THR A 1 105 ? -10.798 1.255 -10.267 1.00 75.94 105 THR A O 1
ATOM 840 N N . LYS A 1 106 ? -11.143 1.996 -12.362 1.00 72.56 106 LYS A N 1
ATOM 841 C CA . LYS A 1 106 ? -9.936 2.851 -12.418 1.00 72.56 106 LYS A CA 1
ATOM 842 C C . LYS A 1 106 ? -9.910 3.959 -11.363 1.00 72.56 106 LYS A C 1
ATOM 844 O O . LYS A 1 106 ? -8.841 4.472 -11.040 1.00 72.56 106 LYS A O 1
ATOM 849 N N . ASP A 1 107 ? -11.077 4.310 -10.833 1.00 72.94 107 ASP A N 1
ATOM 850 C CA . ASP A 1 107 ? -11.233 5.330 -9.799 1.00 72.94 107 ASP A CA 1
ATOM 851 C C . ASP A 1 107 ? -11.147 4.740 -8.380 1.00 72.94 107 ASP A C 1
ATOM 853 O O . ASP A 1 107 ? -11.099 5.488 -7.404 1.00 72.94 107 ASP A O 1
ATOM 857 N N . SER A 1 108 ? -11.083 3.411 -8.242 1.00 83.19 108 SER A N 1
ATOM 858 C CA . SER A 1 108 ? -11.007 2.756 -6.937 1.00 83.19 108 SER A CA 1
ATOM 859 C C . SER A 1 108 ? -9.706 3.089 -6.184 1.00 83.19 108 SER A C 1
ATOM 861 O O . SER A 1 108 ? -8.642 3.237 -6.800 1.00 83.19 108 SER A O 1
ATOM 863 N N . PRO A 1 109 ? -9.737 3.109 -4.837 1.00 82.50 109 PRO A N 1
ATOM 864 C CA . PRO A 1 109 ? -8.531 3.273 -4.022 1.00 82.50 109 PRO A CA 1
ATOM 865 C C . PRO A 1 109 ? -7.446 2.227 -4.326 1.00 82.50 109 PRO A C 1
ATOM 867 O O . PRO A 1 109 ? -6.254 2.535 -4.294 1.00 82.50 109 PRO A O 1
ATOM 870 N N . TYR A 1 110 ? -7.853 1.001 -4.675 1.00 85.50 110 TYR A N 1
ATOM 871 C CA . TYR A 1 110 ? -6.948 -0.070 -5.096 1.00 85.50 110 TYR A CA 1
ATOM 872 C C . TYR A 1 110 ? -6.163 0.310 -6.352 1.00 85.50 110 TYR A C 1
ATOM 874 O O . TYR A 1 110 ? -4.931 0.260 -6.364 1.00 85.50 110 TYR A O 1
ATOM 882 N N . TYR A 1 111 ? -6.876 0.708 -7.408 1.00 84.25 111 TYR A N 1
ATOM 883 C CA . TYR A 1 111 ? -6.265 1.004 -8.699 1.00 84.25 111 TYR A CA 1
ATOM 884 C C . TYR A 1 111 ? -5.349 2.230 -8.613 1.00 84.25 111 TYR A C 1
ATOM 886 O O . TYR A 1 111 ? -4.301 2.277 -9.256 1.00 84.25 111 TYR A O 1
ATOM 894 N N . GLN A 1 112 ? -5.683 3.195 -7.757 1.00 81.31 112 GLN A N 1
ATOM 895 C CA . GLN A 1 112 ? -4.815 4.336 -7.477 1.00 81.31 112 GLN A CA 1
ATOM 896 C C . GLN A 1 112 ? -3.505 3.919 -6.796 1.00 81.31 112 GLN A C 1
ATOM 898 O O . GLN A 1 112 ? -2.436 4.361 -7.219 1.00 81.31 112 GLN A O 1
ATOM 903 N N . LEU A 1 113 ? -3.553 3.032 -5.795 1.00 85.12 113 LEU A N 1
ATOM 904 C CA . LEU A 1 113 ? -2.336 2.533 -5.149 1.00 85.12 113 LEU A CA 1
ATOM 905 C C . LEU A 1 113 ? -1.475 1.721 -6.126 1.00 85.12 113 LEU A C 1
ATOM 907 O O . LEU A 1 113 ? -0.256 1.887 -6.169 1.00 85.12 113 LEU A O 1
ATOM 911 N N . LEU A 1 114 ? -2.109 0.896 -6.960 1.00 85.88 114 LEU A N 1
ATOM 912 C CA . LEU A 1 114 ? -1.433 0.172 -8.033 1.00 85.88 114 LEU A CA 1
ATOM 913 C C . LEU A 1 114 ? -0.769 1.132 -9.036 1.00 85.88 114 LEU A C 1
ATOM 915 O O . LEU A 1 114 ? 0.375 0.919 -9.440 1.00 85.88 114 LEU A O 1
ATOM 919 N N . SER A 1 115 ? -1.461 2.212 -9.409 1.00 84.44 115 SER A N 1
ATOM 920 C CA . SER A 1 115 ? -0.942 3.247 -10.307 1.00 84.44 115 SER A CA 1
ATOM 921 C C . SER A 1 115 ? 0.281 3.947 -9.726 1.00 84.44 115 SER A C 1
ATOM 923 O O . SER A 1 115 ? 1.233 4.194 -10.465 1.00 84.44 115 SER A O 1
ATOM 925 N N . THR A 1 116 ? 0.291 4.232 -8.423 1.00 84.25 116 THR A N 1
ATOM 926 C CA . THR A 1 116 ? 1.489 4.735 -7.743 1.00 84.25 116 THR A CA 1
ATOM 927 C C . THR A 1 116 ? 2.647 3.774 -7.887 1.00 84.25 116 THR A C 1
ATOM 929 O O . THR A 1 116 ? 3.714 4.183 -8.332 1.00 84.25 116 THR A O 1
ATOM 932 N N . LEU A 1 117 ? 2.451 2.508 -7.510 1.00 84.81 117 LEU A N 1
ATOM 933 C CA . LEU A 1 117 ? 3.526 1.518 -7.533 1.00 84.81 117 LEU A CA 1
ATOM 934 C C . LEU A 1 117 ? 4.107 1.373 -8.944 1.00 84.81 117 LEU A C 1
ATOM 936 O O . LEU A 1 117 ? 5.320 1.275 -9.116 1.00 84.81 117 LEU A O 1
ATOM 940 N N . SER A 1 118 ? 3.248 1.426 -9.965 1.00 87.50 118 SER A N 1
ATOM 941 C CA . SER A 1 118 ? 3.676 1.431 -11.363 1.00 87.50 118 SER A CA 1
ATOM 942 C C . SER A 1 118 ? 4.466 2.687 -11.739 1.00 87.50 118 SER A C 1
ATOM 944 O O . SER A 1 118 ? 5.412 2.584 -12.520 1.00 87.50 118 SER A O 1
ATOM 946 N N . ASN A 1 119 ? 4.098 3.861 -11.224 1.00 85.88 119 ASN A N 1
ATOM 947 C CA . ASN A 1 119 ? 4.848 5.095 -11.459 1.00 85.88 119 ASN A CA 1
ATOM 948 C C . ASN A 1 119 ? 6.216 5.058 -10.773 1.00 85.88 119 ASN A C 1
ATOM 950 O O . ASN A 1 119 ? 7.212 5.393 -11.407 1.00 85.88 119 ASN A O 1
ATOM 954 N N . ASP A 1 120 ? 6.287 4.590 -9.528 1.00 84.44 120 ASP A N 1
ATOM 955 C CA . ASP A 1 120 ? 7.549 4.438 -8.796 1.00 84.44 120 ASP A CA 1
ATOM 956 C C . ASP A 1 120 ? 8.489 3.447 -9.491 1.00 84.44 120 ASP A C 1
ATOM 958 O O . ASP A 1 120 ? 9.684 3.711 -9.625 1.00 84.44 120 ASP A O 1
ATOM 962 N N . TYR A 1 121 ? 7.952 2.348 -10.025 1.00 86.81 121 TYR A N 1
ATOM 963 C CA . TYR A 1 121 ? 8.709 1.419 -10.862 1.00 86.81 121 TYR A CA 1
ATOM 964 C C . TYR A 1 121 ? 9.265 2.085 -12.128 1.00 86.81 121 TYR A C 1
ATOM 966 O O . TYR A 1 121 ? 10.440 1.919 -12.457 1.00 86.81 121 TYR A O 1
ATOM 974 N N . ASN A 1 122 ? 8.452 2.880 -12.830 1.00 86.94 122 ASN A N 1
ATOM 975 C CA . ASN A 1 122 ? 8.906 3.614 -14.012 1.00 86.94 122 ASN A CA 1
ATOM 976 C C . ASN A 1 122 ? 9.978 4.657 -13.663 1.00 86.94 122 ASN A C 1
ATOM 978 O O . ASN A 1 122 ? 10.966 4.783 -14.386 1.00 86.94 122 ASN A O 1
ATOM 982 N N . ASN A 1 123 ? 9.830 5.350 -12.532 1.00 86.44 123 ASN A N 1
ATOM 983 C CA . ASN A 1 123 ? 10.835 6.281 -12.020 1.00 86.44 123 ASN A CA 1
ATOM 984 C C . ASN A 1 123 ? 12.154 5.563 -11.713 1.00 86.44 123 ASN A C 1
ATOM 986 O O . ASN A 1 123 ? 13.215 6.055 -12.083 1.00 86.44 123 ASN A O 1
ATOM 990 N N . PHE A 1 124 ? 12.099 4.374 -11.106 1.00 85.00 124 PHE A N 1
ATOM 991 C CA . PHE A 1 124 ? 13.279 3.541 -10.880 1.00 85.00 124 PHE A CA 1
ATOM 992 C C . PHE A 1 124 ? 13.965 3.139 -12.196 1.00 85.00 124 PHE A C 1
ATOM 994 O O . PHE A 1 124 ? 15.184 3.250 -12.314 1.00 85.00 124 PHE A O 1
ATOM 1001 N N . LYS A 1 125 ? 13.197 2.750 -13.223 1.00 85.69 125 LYS A N 1
ATOM 1002 C CA . LYS A 1 125 ? 13.751 2.460 -14.557 1.00 85.69 125 LYS A CA 1
ATOM 1003 C C . LYS A 1 125 ? 14.424 3.679 -15.187 1.00 85.69 125 LYS A C 1
ATOM 1005 O O . LYS A 1 125 ? 15.487 3.537 -15.785 1.00 85.69 125 LYS A O 1
ATOM 1010 N N . ASN A 1 126 ? 13.816 4.858 -15.071 1.00 87.69 126 ASN A N 1
ATOM 1011 C CA . ASN A 1 126 ? 14.401 6.100 -15.580 1.00 87.69 126 ASN A CA 1
ATOM 1012 C C . ASN A 1 126 ? 15.694 6.437 -14.835 1.00 87.69 126 ASN A C 1
ATOM 1014 O O . ASN A 1 126 ? 16.712 6.666 -15.475 1.00 87.69 126 ASN A O 1
ATOM 1018 N N . TYR A 1 127 ? 15.694 6.312 -13.506 1.00 88.06 127 TYR A N 1
ATOM 1019 C CA . TYR A 1 127 ? 16.897 6.473 -12.695 1.00 88.06 127 TYR A CA 1
ATOM 1020 C C . TYR A 1 127 ? 18.036 5.552 -13.160 1.00 88.06 127 TYR A C 1
ATOM 1022 O O . TYR A 1 127 ? 19.166 6.019 -13.292 1.00 88.06 127 TYR A O 1
ATOM 1030 N N . CYS A 1 128 ? 17.762 4.275 -13.467 1.00 87.56 128 CYS A N 1
ATOM 1031 C CA . CYS A 1 128 ? 18.784 3.386 -14.028 1.00 87.56 128 CYS A CA 1
ATOM 1032 C C . CYS A 1 128 ? 19.390 3.944 -15.324 1.00 87.56 128 CYS A C 1
ATOM 1034 O O . CYS A 1 128 ? 20.610 3.967 -15.468 1.00 87.56 128 CYS A O 1
ATOM 1036 N N . LYS A 1 129 ? 18.539 4.399 -16.255 1.00 86.69 129 LYS A N 1
ATOM 1037 C CA . LYS A 1 129 ? 18.972 4.953 -17.547 1.00 86.69 129 LYS A CA 1
ATOM 1038 C C . LYS A 1 129 ? 19.835 6.197 -17.353 1.00 86.69 129 LYS A C 1
ATOM 1040 O O . LYS A 1 129 ? 20.933 6.259 -17.899 1.00 86.69 129 LYS A O 1
ATOM 1045 N N . ASP A 1 130 ? 19.367 7.134 -16.533 1.00 91.00 130 ASP A N 1
ATOM 1046 C CA . ASP A 1 130 ? 20.035 8.416 -16.288 1.00 91.00 130 ASP A CA 1
ATOM 1047 C C . ASP A 1 130 ? 21.405 8.225 -15.620 1.00 91.00 130 ASP A C 1
ATOM 1049 O O . ASP A 1 130 ? 22.361 8.935 -15.923 1.00 91.00 130 ASP A O 1
ATOM 1053 N N . ASN A 1 131 ? 21.526 7.214 -14.753 1.00 92.06 131 ASN A N 1
ATOM 1054 C CA . ASN A 1 131 ? 22.763 6.895 -14.038 1.00 92.06 131 ASN A CA 1
ATOM 1055 C C . ASN A 1 131 ? 23.613 5.822 -14.740 1.00 92.06 131 ASN A C 1
ATOM 1057 O O . A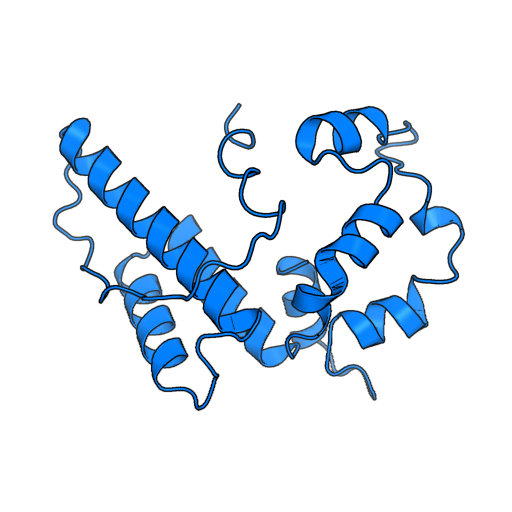SN A 1 131 ? 24.579 5.338 -14.153 1.00 92.06 131 ASN A O 1
ATOM 1061 N N . LYS A 1 132 ? 23.272 5.436 -15.980 1.00 89.50 132 LYS A N 1
ATOM 1062 C CA . LYS A 1 132 ? 23.974 4.397 -16.761 1.00 89.50 132 LYS A CA 1
ATOM 1063 C C . LYS A 1 132 ? 24.118 3.058 -16.015 1.00 89.50 132 LYS A C 1
ATOM 1065 O O . LYS A 1 132 ? 25.061 2.305 -16.248 1.00 89.50 132 LYS A O 1
ATOM 1070 N N . VAL A 1 133 ? 23.175 2.747 -15.126 1.00 87.81 133 VAL A N 1
ATOM 1071 C CA . VAL A 1 133 ? 23.085 1.454 -14.441 1.00 87.81 133 VAL A CA 1
ATOM 1072 C C . VAL A 1 133 ? 22.408 0.465 -15.385 1.00 87.81 133 VAL A C 1
ATOM 1074 O O . VAL A 1 133 ? 21.326 0.739 -15.911 1.00 87.81 133 VAL A O 1
ATOM 1077 N N . ASN A 1 134 ? 23.026 -0.698 -15.599 1.00 81.75 134 ASN A N 1
ATOM 1078 C CA . ASN A 1 134 ? 22.440 -1.730 -16.446 1.00 81.75 134 ASN A CA 1
ATOM 1079 C C . ASN A 1 134 ? 21.196 -2.336 -15.774 1.00 81.75 134 ASN A C 1
ATOM 1081 O O . ASN A 1 134 ? 21.299 -3.128 -14.841 1.00 81.75 134 ASN A O 1
ATOM 1085 N N . CYS A 1 135 ? 20.024 -1.960 -16.281 1.00 81.19 135 CYS A N 1
ATOM 1086 C CA . CYS A 1 135 ? 18.717 -2.470 -15.872 1.00 81.19 135 CYS A CA 1
ATOM 1087 C C . CYS A 1 135 ? 17.979 -3.111 -17.063 1.00 81.19 135 CYS A C 1
ATOM 1089 O O . CYS A 1 135 ? 16.750 -3.106 -17.105 1.00 81.19 135 CYS A O 1
ATOM 1091 N N . ASN A 1 136 ? 18.708 -3.630 -18.057 1.00 74.69 136 ASN A N 1
ATOM 1092 C CA . ASN A 1 136 ? 18.120 -4.142 -19.300 1.00 74.69 136 ASN A CA 1
ATOM 1093 C C . ASN A 1 136 ? 17.217 -5.369 -19.086 1.00 74.69 136 ASN A C 1
ATOM 1095 O O . ASN A 1 136 ? 16.259 -5.559 -19.830 1.00 74.69 136 ASN A O 1
ATOM 1099 N N . ASP A 1 137 ? 17.450 -6.138 -18.021 1.00 81.94 137 ASP A N 1
ATOM 1100 C CA . ASP A 1 137 ? 16.645 -7.318 -17.675 1.00 81.94 137 ASP A CA 1
ATOM 1101 C C . ASP A 1 137 ? 15.307 -6.977 -16.992 1.00 81.94 137 ASP A C 1
ATOM 1103 O O . ASP A 1 137 ? 14.519 -7.871 -16.660 1.00 81.94 137 ASP A O 1
ATOM 1107 N N . ILE A 1 138 ? 15.040 -5.685 -16.765 1.00 84.00 138 ILE A N 1
ATOM 1108 C CA . ILE A 1 138 ? 13.844 -5.183 -16.090 1.00 84.00 138 ILE A CA 1
ATOM 1109 C C . ILE A 1 138 ? 12.712 -4.981 -17.113 1.00 84.00 138 ILE A C 1
ATOM 1111 O O . ILE A 1 138 ? 12.762 -4.042 -17.922 1.00 84.00 138 ILE A O 1
ATOM 1115 N N . PRO A 1 139 ? 11.638 -5.793 -17.065 1.00 87.25 139 PRO A N 1
ATOM 1116 C CA . PRO A 1 139 ? 10.546 -5.708 -18.028 1.00 87.25 139 PRO A CA 1
ATOM 1117 C C . PRO A 1 139 ? 9.834 -4.354 -18.002 1.00 87.25 139 PRO A C 1
ATOM 1119 O O . PRO A 1 139 ? 9.887 -3.587 -17.038 1.00 87.25 139 PRO A O 1
ATOM 1122 N N . SER A 1 140 ? 9.175 -4.002 -19.096 1.00 84.38 140 SER A N 1
ATOM 1123 C CA . SER A 1 140 ? 8.298 -2.830 -19.127 1.00 84.38 140 SER A CA 1
ATOM 1124 C C . SER A 1 140 ? 6.924 -3.184 -18.579 1.00 84.38 140 SER A C 1
ATOM 1126 O O . SER A 1 140 ? 6.480 -4.317 -18.701 1.00 84.38 140 SER A O 1
ATOM 1128 N N . ILE A 1 141 ? 6.267 -2.204 -17.965 1.00 84.38 141 ILE A N 1
ATOM 1129 C CA . ILE A 1 141 ? 4.889 -2.325 -17.502 1.00 84.38 141 ILE A CA 1
ATOM 1130 C C . ILE A 1 141 ? 4.003 -1.460 -18.394 1.00 84.38 141 ILE A C 1
ATOM 1132 O O . ILE A 1 141 ? 4.356 -0.319 -18.703 1.00 84.38 141 ILE A O 1
ATOM 1136 N N . SER A 1 142 ? 2.846 -1.978 -18.805 1.00 78.94 142 SER A N 1
ATOM 1137 C CA . SER A 1 142 ? 1.888 -1.183 -19.579 1.00 78.94 142 SER A CA 1
ATOM 1138 C C . SER A 1 142 ? 1.421 0.041 -18.774 1.00 78.94 142 SER A C 1
ATOM 1140 O O . SER A 1 142 ? 1.132 -0.115 -17.579 1.00 78.94 142 SER A O 1
ATOM 1142 N N . PRO A 1 143 ? 1.298 1.234 -19.391 1.00 70.12 143 PRO A N 1
ATOM 1143 C CA . PRO A 1 143 ? 0.916 2.457 -18.691 1.00 70.12 143 PRO A CA 1
ATOM 1144 C C . PRO A 1 143 ? -0.407 2.309 -17.936 1.00 70.12 143 PRO A C 1
ATOM 1146 O O . PRO A 1 143 ? -1.413 1.878 -18.500 1.00 70.12 143 PRO A O 1
ATOM 1149 N N . ILE A 1 144 ? -0.421 2.715 -16.667 1.00 71.56 144 ILE A N 1
ATOM 1150 C CA . ILE A 1 144 ? -1.633 2.753 -15.847 1.00 71.56 144 ILE A CA 1
ATOM 1151 C C . ILE A 1 144 ? -2.181 4.179 -15.893 1.00 71.56 144 ILE A C 1
ATOM 1153 O O . ILE A 1 144 ? -1.651 5.078 -15.248 1.00 71.56 144 ILE A O 1
ATOM 1157 N N . LYS A 1 145 ? -3.224 4.410 -16.700 1.00 64.81 145 LYS A N 1
ATOM 1158 C CA . LYS A 1 145 ? -3.912 5.711 -16.749 1.00 64.81 145 LYS A CA 1
ATOM 1159 C C . LYS A 1 145 ? -4.935 5.796 -15.616 1.00 64.81 145 LYS A C 1
ATOM 1161 O O . LYS A 1 145 ? -5.794 4.919 -15.514 1.00 64.81 145 LYS A O 1
ATOM 1166 N N . THR A 1 146 ? -4.869 6.860 -14.822 1.00 62.84 146 THR A N 1
ATOM 1167 C CA . THR A 1 146 ? -5.833 7.209 -13.766 1.00 62.84 146 THR A CA 1
ATOM 1168 C C . THR A 1 146 ? -6.398 8.608 -13.999 1.00 62.84 146 THR A C 1
ATOM 1170 O O . THR A 1 146 ? -5.727 9.468 -14.575 1.00 62.84 146 THR A O 1
ATOM 1173 N N . LYS A 1 147 ? -7.628 8.865 -13.535 1.00 58.34 147 LYS A N 1
ATOM 1174 C CA . LYS A 1 147 ? -8.061 10.239 -13.255 1.00 58.34 147 LYS A CA 1
ATOM 1175 C C . LYS A 1 147 ? -7.370 10.678 -11.963 1.00 58.34 147 LYS A C 1
ATOM 1177 O O . LYS A 1 147 ? -7.375 9.948 -10.976 1.00 58.34 147 LYS A O 1
ATOM 1182 N N . LYS A 1 148 ? -6.740 11.854 -11.971 1.00 49.22 148 LYS A N 1
ATOM 1183 C CA . LYS A 1 148 ? -6.104 12.427 -10.776 1.00 49.22 148 LYS A CA 1
ATOM 1184 C C . LYS A 1 148 ? -7.172 12.647 -9.696 1.00 49.22 148 LYS A C 1
ATOM 1186 O O . LYS A 1 148 ? -8.031 13.504 -9.872 1.00 49.22 148 LYS A O 1
ATOM 1191 N N . MET A 1 149 ? -7.072 11.944 -8.572 1.00 52.19 149 MET A N 1
ATOM 1192 C CA . MET A 1 149 ? -7.644 12.394 -7.301 1.00 52.19 149 MET A CA 1
ATOM 1193 C C . MET A 1 149 ? -6.522 12.896 -6.392 1.00 52.19 149 MET A C 1
ATOM 1195 O O . MET A 1 149 ? -5.419 12.348 -6.368 1.00 52.19 149 MET A O 1
ATOM 1199 N N . VAL A 1 150 ? -6.791 13.989 -5.681 1.00 45.03 150 VAL A N 1
ATOM 1200 C CA . VAL A 1 150 ? -5.825 14.678 -4.820 1.00 45.03 150 VAL A CA 1
ATOM 1201 C C . VAL A 1 150 ? -5.833 14.018 -3.442 1.00 45.03 150 VAL A C 1
ATOM 1203 O O . VAL A 1 150 ? -6.473 14.507 -2.521 1.00 45.03 150 VAL A O 1
ATOM 1206 N N . TYR A 1 151 ? -5.110 12.911 -3.279 1.00 53.03 151 TYR A N 1
ATOM 1207 C CA . TYR A 1 151 ? -4.769 12.412 -1.945 1.00 53.03 151 TYR A CA 1
ATOM 1208 C C . TYR A 1 151 ? -3.353 12.874 -1.582 1.00 53.03 151 TYR A C 1
ATOM 1210 O O . TYR A 1 151 ? -2.397 12.622 -2.317 1.00 53.03 151 TYR A O 1
ATOM 1218 N N . LYS A 1 152 ? -3.194 13.538 -0.426 1.00 47.25 152 LYS A N 1
ATOM 1219 C CA . LYS A 1 152 ? -1.897 14.030 0.104 1.00 47.25 152 LYS A CA 1
ATOM 1220 C C . LYS A 1 152 ? -0.859 12.922 0.365 1.00 47.25 152 LYS A C 1
ATOM 1222 O O . LYS A 1 152 ? 0.312 13.206 0.597 1.00 47.25 152 LYS A O 1
ATOM 1227 N N . VAL A 1 153 ? -1.280 11.666 0.296 1.00 48.06 153 VAL A N 1
ATOM 1228 C CA . VAL A 1 153 ? -0.618 10.482 0.855 1.00 48.06 153 VAL A CA 1
ATOM 1229 C C . VAL A 1 153 ? 0.631 10.059 0.078 1.00 48.06 153 VAL A C 1
ATOM 1231 O O . VAL A 1 153 ? 1.530 9.431 0.628 1.00 48.06 153 VAL A O 1
ATOM 1234 N N . LEU A 1 154 ? 0.745 10.437 -1.194 1.00 44.16 154 LEU A N 1
ATOM 1235 C CA . LEU A 1 154 ? 1.782 9.885 -2.068 1.00 44.16 154 LEU A CA 1
ATOM 1236 C C . LEU A 1 154 ? 3.080 10.690 -2.140 1.00 44.16 154 LEU A C 1
ATOM 1238 O O . LEU A 1 154 ? 4.051 10.242 -2.742 1.00 44.16 154 LEU A O 1
ATOM 1242 N N . LYS A 1 155 ? 3.158 11.830 -1.448 1.00 42.06 155 LYS A N 1
ATOM 1243 C CA . LYS A 1 155 ? 4.395 12.622 -1.335 1.00 42.06 155 LYS A CA 1
ATOM 1244 C C . LYS A 1 155 ? 5.394 12.099 -0.288 1.00 42.06 155 LYS A C 1
ATOM 1246 O O . LYS A 1 155 ? 6.340 12.806 0.039 1.00 42.06 155 LYS A O 1
ATOM 1251 N N . ILE A 1 156 ? 5.226 10.881 0.235 1.00 43.34 156 ILE A N 1
ATOM 1252 C CA . ILE A 1 156 ? 6.111 10.339 1.289 1.00 43.34 156 ILE A CA 1
ATOM 1253 C C . ILE A 1 156 ? 7.301 9.533 0.715 1.00 43.34 156 ILE A C 1
ATOM 1255 O O . ILE A 1 156 ? 8.278 9.278 1.419 1.00 43.34 156 ILE A O 1
ATOM 1259 N N . HIS A 1 157 ? 7.332 9.216 -0.584 1.00 43.97 157 HIS A N 1
ATOM 1260 C CA . HIS A 1 157 ? 8.382 8.361 -1.166 1.00 43.97 157 HIS A CA 1
ATOM 1261 C C . HIS A 1 157 ? 9.745 9.028 -1.461 1.00 43.97 157 HIS A C 1
ATOM 1263 O O . HIS A 1 157 ? 10.534 8.496 -2.237 1.00 43.97 157 HIS A O 1
ATOM 1269 N N . HIS A 1 158 ? 10.095 10.137 -0.801 1.00 37.59 158 HIS A N 1
ATOM 1270 C CA . HIS A 1 158 ? 11.455 10.706 -0.885 1.00 37.59 158 HIS A CA 1
ATOM 1271 C C . HIS A 1 158 ? 12.209 10.840 0.446 1.00 37.59 158 HIS A C 1
ATOM 1273 O O . HIS A 1 158 ? 13.321 11.353 0.453 1.00 37.59 158 HIS A O 1
ATOM 1279 N N . GLN A 1 159 ? 11.664 10.359 1.571 1.00 33.75 159 GLN A N 1
ATOM 1280 C CA . GLN A 1 159 ? 12.284 10.567 2.897 1.00 33.75 159 GLN A CA 1
ATOM 1281 C C . GLN A 1 159 ? 12.525 9.273 3.708 1.00 33.75 159 GLN A C 1
ATOM 1283 O O . GLN A 1 159 ? 12.718 9.329 4.919 1.00 33.75 159 GLN A O 1
ATOM 1288 N N . VAL A 1 160 ? 12.537 8.091 3.072 1.00 34.84 160 VAL A N 1
ATOM 1289 C CA . VAL A 1 160 ? 12.894 6.806 3.737 1.00 34.84 160 VAL A CA 1
ATOM 1290 C C . VAL A 1 160 ? 14.133 6.153 3.101 1.00 34.84 160 VAL A C 1
ATOM 1292 O O . VAL A 1 160 ? 14.298 4.939 3.080 1.00 34.84 160 VAL A O 1
ATOM 1295 N N . ARG A 1 161 ? 15.041 6.979 2.580 1.00 33.03 161 ARG A N 1
ATOM 1296 C CA . ARG A 1 161 ? 16.442 6.612 2.333 1.00 33.03 161 ARG A CA 1
ATOM 1297 C C . ARG A 1 161 ? 17.336 7.754 2.803 1.00 33.03 161 ARG A C 1
ATOM 1299 O O . ARG A 1 161 ? 17.858 8.503 1.987 1.00 33.03 161 ARG A O 1
ATOM 1306 N N . ARG A 1 162 ? 17.435 7.909 4.118 1.00 29.39 162 ARG A N 1
ATOM 1307 C CA . ARG A 1 162 ? 18.582 8.446 4.855 1.00 29.39 162 ARG A CA 1
ATOM 1308 C C . ARG A 1 162 ? 18.435 8.017 6.306 1.00 29.39 162 ARG A C 1
ATOM 1310 O O . ARG A 1 162 ? 17.280 8.027 6.795 1.00 29.39 162 ARG A O 1
#

pLDDT: mean 78.17, std 13.25, range [29.39, 92.06]

Organism: Plasmodium yoelii yoelii (NCBI:txid73239)

Radius of gyration: 17.35 Å; chains: 1; bounding box: 40×32×46 Å

Secondary structure (DSSP, 8-state):
-HHHHHHHHTS--TT--BHHHHIIIIITT-GGGSS-EETTEE-HHHHHHHHS-SSHHHHHHHTHHHHTSBHHHHHHHHHHHHHHHTT-HHHHHHHHHHHHSSS--TTSHHHHHHHHHHHHHHHHHHHHHHTT---TTS-------------GGGGGTTSS--

InterPro domains:
  IPR006477 Variant antigen yir/bir/cir [PF06022] (1-146)
  IPR006477 Variant antigen yir/bir/cir [TIGR01590] (1-125)

Sequence (162 aa):
MIWLSCKLNQKTHVGITTLKDFYTKYIKNNTDSTNCKKDGMNCSSTLKNKTGYKNFKEFIEENECLMNIGINDMSNLYSAFKSLCNINAKEFVKKCELSKDSNITKDSPYYQLLSTLSNDYNNFKNYCKDNKVNCNDIPSISPIKTKKMVYKVLKIHHQVRR

Foldseek 3Di:
DLVVLLVVVVDDDPPCFWQVSVCVPPPVPDPCQQFDDDPNDTCQVVCCVQFVDSTNNRVCVLCVLLRPPTSVLSNLLVQLVVCVVVVVLVSNQVSLVVNVPDPDDLAGPSVVSSLLVLVVLVVVVVVCVVVVNPPVVRDHHDHRDHDDDDRSGSPNVPPPPD